Protein AF-A0A563E0I4-F1 (afdb_monomer_lite)

Secondary structure (DSSP, 8-state):
------------------------------------------TT------GGG-EEEEEPTT--SSTTS---EEEEETTT--EEEESSHHHHHHHHHHHHHHHHTT-----------

pLDDT: mean 70.94, std 19.81, range [41.22, 97.5]

Organism: NCBI:txid1660198

Foldseek 3Di:
DDDDDDDDDDDDDDDDDDDDDDDDDDDDDDPDDPPPPVPPPPPPPPPDDPLLLDKDWDADPQADPDPVTFPWTKMARRVPRDIDTDRHPVVVVVVSVVSVVVVVVPPDPDDPDDDDD

Sequence (117 aa):
MTLTCTDLAATEGPNPKNFRRTSDGIGSSIDGVMNQSSRPIDPEQSVSLPVNRSFVLQFRAGSGVDPGGSCSGRVEHVVSGEATRFEDRAALCEFIARILRTRTSGSSPAENEEEAR

Radius of gyration: 31.33 Å; chains: 1; bounding box: 33×77×94 Å

Structure (mmCIF, N/CA/C/O backbone):
data_AF-A0A563E0I4-F1
#
_entry.id   AF-A0A563E0I4-F1
#
loop_
_atom_site.group_PDB
_atom_site.id
_atom_site.type_symbol
_atom_site.label_atom_id
_atom_site.label_alt_id
_atom_site.label_comp_id
_atom_site.label_asym_id
_atom_site.label_entity_id
_atom_site.label_seq_id
_atom_site.pdbx_PDB_ins_code
_atom_site.Cartn_x
_atom_site.Cartn_y
_atom_site.Cartn_z
_atom_site.occupancy
_atom_site.B_iso_or_equiv
_atom_site.auth_seq_id
_atom_site.auth_comp_id
_atom_site.auth_asym_id
_atom_site.auth_atom_id
_atom_site.pdbx_PDB_model_num
ATOM 1 N N . MET A 1 1 ? -14.048 -19.707 -43.058 1.00 46.44 1 MET A N 1
ATOM 2 C CA . MET A 1 1 ? -13.655 -20.858 -43.904 1.00 46.44 1 MET A CA 1
ATOM 3 C C . MET A 1 1 ? -12.146 -20.738 -44.079 1.00 46.44 1 MET A C 1
ATOM 5 O O . MET A 1 1 ? -11.740 -19.680 -44.521 1.00 46.44 1 MET A O 1
ATOM 9 N N . THR A 1 2 ? -11.254 -21.619 -43.633 1.00 44.19 2 THR A N 1
ATOM 10 C CA . THR A 1 2 ? -11.287 -23.065 -43.344 1.00 44.19 2 THR A CA 1
ATOM 11 C C . THR A 1 2 ? -10.229 -23.398 -42.278 1.00 44.19 2 THR A C 1
ATOM 13 O O . THR A 1 2 ? -9.123 -22.869 -42.335 1.00 44.19 2 THR A O 1
ATOM 16 N N . LEU A 1 3 ? -10.563 -24.279 -41.331 1.00 43.59 3 LEU A N 1
ATOM 17 C CA . LEU A 1 3 ? -9.617 -24.933 -40.418 1.00 43.59 3 LEU A CA 1
ATOM 18 C C . LEU A 1 3 ? -9.075 -26.185 -41.119 1.00 43.59 3 LEU A C 1
ATOM 20 O O . LEU A 1 3 ? -9.874 -26.971 -41.626 1.00 43.59 3 LEU A O 1
ATOM 24 N N . THR A 1 4 ? -7.759 -26.395 -41.138 1.00 51.78 4 THR A N 1
ATOM 25 C CA . THR A 1 4 ? -7.174 -27.675 -41.565 1.00 51.78 4 THR A CA 1
ATOM 26 C C . THR A 1 4 ? -6.650 -28.423 -40.353 1.00 51.78 4 THR A C 1
ATOM 28 O O . THR A 1 4 ? -5.737 -27.977 -39.661 1.00 51.78 4 THR A O 1
ATOM 31 N N . CYS A 1 5 ? -7.304 -29.550 -40.106 1.00 41.66 5 CYS A N 1
ATOM 32 C CA . CYS A 1 5 ? -6.989 -30.561 -39.118 1.00 41.66 5 CYS A CA 1
ATOM 33 C C . CYS A 1 5 ? -5.907 -31.491 -39.684 1.00 41.66 5 CYS A C 1
ATOM 35 O O . CYS A 1 5 ? -6.011 -31.902 -40.840 1.00 41.66 5 CYS A O 1
ATOM 37 N N . THR A 1 6 ? -4.921 -31.864 -38.870 1.00 50.62 6 THR A N 1
ATOM 38 C CA . THR A 1 6 ? -4.143 -33.087 -39.104 1.00 50.62 6 THR A CA 1
ATOM 39 C C . THR A 1 6 ? -4.000 -33.825 -37.787 1.00 50.62 6 THR A C 1
ATOM 41 O O . THR A 1 6 ? -3.246 -33.429 -36.901 1.00 50.62 6 THR A O 1
ATOM 44 N N . ASP A 1 7 ? -4.819 -34.864 -37.698 1.00 41.25 7 ASP A N 1
ATOM 45 C CA . ASP A 1 7 ? -4.751 -36.002 -36.796 1.00 41.25 7 ASP A CA 1
ATOM 46 C C . ASP A 1 7 ? -3.541 -36.877 -37.167 1.00 41.25 7 ASP A C 1
ATOM 48 O O . ASP A 1 7 ? -3.281 -37.087 -38.355 1.00 41.25 7 ASP A O 1
ATOM 52 N N . LE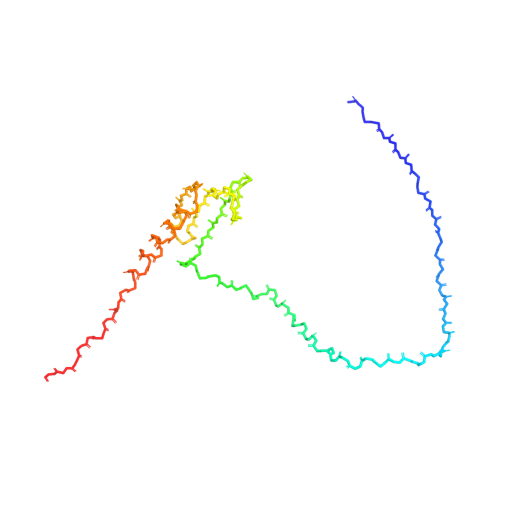U A 1 8 ? -2.805 -37.387 -36.174 1.00 44.03 8 LEU A N 1
ATOM 53 C CA . LEU A 1 8 ? -1.937 -38.544 -36.385 1.00 44.03 8 LEU A CA 1
ATOM 54 C C . LEU A 1 8 ? -1.864 -39.420 -35.125 1.00 44.03 8 LEU A C 1
ATOM 56 O O . LEU A 1 8 ? -1.035 -39.223 -34.242 1.00 44.03 8 LEU A O 1
ATOM 60 N N . ALA A 1 9 ? -2.767 -40.399 -35.123 1.00 43.47 9 ALA A N 1
ATOM 61 C CA . ALA A 1 9 ? -2.560 -41.804 -34.777 1.00 43.47 9 ALA A CA 1
ATOM 62 C C . ALA A 1 9 ? -2.037 -42.174 -33.374 1.00 43.47 9 ALA A C 1
ATOM 64 O O . ALA A 1 9 ? -0.856 -42.086 -33.042 1.00 43.47 9 ALA A O 1
ATOM 65 N N . ALA A 1 10 ? -2.963 -42.767 -32.620 1.00 46.84 10 ALA A N 1
ATOM 66 C CA . ALA A 1 10 ? -2.730 -43.657 -31.496 1.00 46.84 10 ALA A CA 1
ATOM 67 C C . ALA A 1 10 ? -1.963 -44.931 -31.902 1.00 46.84 10 ALA A C 1
ATOM 69 O O . ALA A 1 10 ? -2.241 -45.537 -32.937 1.00 46.84 10 ALA A O 1
ATOM 70 N N . THR A 1 11 ? -1.085 -45.400 -31.015 1.00 53.34 11 THR A N 1
ATOM 71 C CA . THR A 1 11 ? -0.606 -46.788 -30.998 1.00 53.34 11 THR A CA 1
ATOM 72 C C . THR A 1 11 ? -0.785 -47.363 -29.604 1.00 53.34 11 THR A C 1
ATOM 74 O O . THR A 1 11 ? -0.205 -46.880 -28.632 1.00 53.34 11 THR A O 1
ATOM 77 N N . GLU A 1 12 ? -1.623 -48.390 -29.537 1.00 45.03 12 GLU A N 1
ATOM 78 C CA . GLU A 1 12 ? -1.891 -49.201 -28.361 1.00 45.03 12 GLU A CA 1
ATOM 79 C C . GLU A 1 12 ? -0.769 -50.209 -28.071 1.00 45.03 12 GLU A C 1
ATOM 81 O O . GLU A 1 12 ? -0.154 -50.759 -28.985 1.00 45.03 12 GLU A O 1
ATOM 86 N N . GLY A 1 13 ? -0.612 -50.537 -26.784 1.00 41.75 13 GLY A N 1
ATOM 87 C CA . GLY A 1 13 ? -0.149 -51.846 -26.310 1.00 41.75 13 GLY A CA 1
ATOM 88 C C . GLY A 1 13 ? 1.007 -51.808 -25.294 1.00 41.75 13 GLY A C 1
ATOM 89 O O . GLY A 1 13 ? 1.792 -50.865 -25.301 1.00 41.75 13 GLY A O 1
ATOM 90 N N . PRO A 1 14 ? 1.208 -52.855 -24.466 1.00 46.50 14 PRO A N 1
ATOM 91 C CA . PRO A 1 14 ? 0.262 -53.829 -23.926 1.00 46.50 14 PRO A CA 1
ATOM 92 C C . PRO A 1 14 ? 0.200 -53.797 -22.381 1.00 46.50 14 PRO A C 1
ATOM 94 O O . PRO A 1 14 ? 1.140 -53.427 -21.682 1.00 46.50 14 PRO A O 1
ATOM 97 N N . ASN A 1 15 ? -0.930 -54.258 -21.850 1.00 52.12 15 ASN A N 1
ATOM 98 C CA . ASN A 1 15 ? -1.181 -54.510 -20.433 1.00 52.12 15 ASN A CA 1
ATOM 99 C C . ASN A 1 15 ? -0.788 -55.953 -20.065 1.00 52.12 15 ASN A C 1
ATOM 101 O O . ASN A 1 15 ? -1.385 -56.880 -20.615 1.00 52.12 15 ASN A O 1
ATOM 105 N N . PRO A 1 16 ? 0.121 -56.169 -19.101 1.00 47.41 16 PRO A N 1
ATOM 106 C CA . PRO A 1 16 ? 0.197 -57.434 -18.382 1.00 47.41 16 PRO A CA 1
ATOM 107 C C . PRO A 1 16 ? -0.233 -57.270 -16.916 1.00 47.41 16 PRO A C 1
ATOM 109 O O . PRO A 1 16 ? 0.530 -56.852 -16.044 1.00 47.41 16 PRO A O 1
ATOM 112 N N . LYS A 1 17 ? -1.470 -57.688 -16.629 1.00 54.41 17 LYS A N 1
ATOM 113 C CA . LYS A 1 17 ? -1.892 -58.076 -15.279 1.00 54.41 17 LYS A CA 1
ATOM 114 C C . LYS A 1 17 ? -1.202 -59.392 -14.901 1.00 54.41 17 LYS A C 1
ATOM 116 O O . LYS A 1 17 ? -1.241 -60.345 -15.671 1.00 54.41 17 LYS A O 1
ATOM 121 N N . ASN A 1 18 ? -0.735 -59.454 -13.654 1.00 45.09 18 ASN A N 1
ATOM 122 C CA . ASN A 1 18 ? -0.388 -60.648 -12.869 1.00 45.09 18 ASN A CA 1
ATOM 123 C C . ASN A 1 18 ? 1.015 -61.249 -13.060 1.00 45.09 18 ASN A C 1
ATOM 125 O O . ASN A 1 18 ? 1.206 -62.195 -13.816 1.00 45.09 18 ASN A O 1
ATOM 129 N N . PHE A 1 19 ? 1.937 -60.850 -12.181 1.00 41.44 19 PHE A N 1
ATOM 130 C CA . PHE A 1 19 ? 2.921 -61.783 -11.631 1.00 41.44 19 PHE A CA 1
ATOM 131 C C . PHE A 1 19 ? 2.859 -61.713 -10.097 1.00 41.44 19 PHE A C 1
ATOM 133 O O . PHE A 1 19 ? 3.207 -60.706 -9.484 1.00 41.44 19 PHE A O 1
ATOM 140 N N . ARG A 1 20 ? 2.302 -62.757 -9.471 1.00 47.09 20 ARG A N 1
ATOM 141 C CA . ARG A 1 20 ? 2.274 -62.944 -8.010 1.00 47.09 20 ARG A CA 1
ATOM 142 C C . ARG A 1 20 ? 3.531 -63.702 -7.571 1.00 47.09 20 ARG A C 1
ATOM 144 O O . ARG A 1 20 ? 3.810 -64.712 -8.195 1.00 47.09 20 ARG A O 1
ATOM 151 N N . ARG A 1 21 ? 4.121 -63.247 -6.446 1.00 46.38 21 ARG A N 1
ATOM 152 C CA . ARG A 1 21 ? 4.932 -63.933 -5.393 1.00 46.38 21 ARG A CA 1
ATOM 153 C C . ARG A 1 21 ? 6.029 -64.911 -5.867 1.00 46.38 21 ARG A C 1
ATOM 155 O O . ARG A 1 21 ? 5.759 -65.799 -6.649 1.00 46.38 21 ARG A O 1
ATOM 162 N N . THR A 1 22 ? 7.253 -64.857 -5.344 1.00 43.41 22 THR A N 1
ATOM 163 C CA . THR A 1 22 ? 7.587 -65.200 -3.946 1.00 43.41 22 THR A CA 1
ATOM 164 C C . THR A 1 22 ? 8.904 -64.579 -3.455 1.00 43.41 22 THR A C 1
ATOM 166 O O . THR A 1 22 ? 9.806 -64.316 -4.238 1.00 43.41 22 THR A O 1
ATOM 169 N N . SER A 1 23 ? 8.915 -64.359 -2.136 1.00 54.12 23 SER A N 1
ATOM 170 C CA . SER A 1 23 ? 10.007 -64.324 -1.147 1.00 54.12 23 SER A CA 1
ATOM 171 C C . SER A 1 23 ? 11.478 -64.369 -1.592 1.00 54.12 23 SER A C 1
ATOM 173 O O . SER A 1 23 ? 11.895 -65.262 -2.316 1.00 54.12 23 SER A O 1
ATOM 175 N N . ASP A 1 24 ? 12.258 -63.440 -1.026 1.00 44.88 24 ASP A N 1
ATOM 176 C CA . ASP A 1 24 ? 13.425 -63.674 -0.148 1.00 44.88 24 ASP A CA 1
ATOM 177 C C . ASP A 1 24 ? 14.502 -62.607 -0.382 1.00 44.88 24 ASP A C 1
ATOM 179 O O . ASP A 1 24 ? 15.073 -62.496 -1.462 1.00 44.88 24 ASP A O 1
ATOM 183 N N . GLY A 1 25 ? 14.773 -61.791 0.640 1.00 41.22 25 GLY A N 1
ATOM 184 C CA . GLY A 1 25 ? 15.811 -60.762 0.554 1.00 41.22 25 GLY A CA 1
ATOM 185 C C . GLY A 1 25 ? 15.743 -59.717 1.658 1.00 41.22 25 GLY A C 1
ATOM 186 O O . GLY A 1 25 ? 15.448 -58.555 1.408 1.00 41.22 25 GLY A O 1
ATOM 187 N N . ILE A 1 26 ? 15.992 -60.156 2.887 1.00 51.44 26 ILE A N 1
ATOM 188 C CA . ILE A 1 26 ? 16.221 -59.326 4.074 1.00 51.44 26 ILE A CA 1
ATOM 189 C C . ILE A 1 26 ? 17.491 -58.487 3.856 1.00 51.44 26 ILE A C 1
ATOM 191 O O . ILE A 1 26 ? 18.530 -59.047 3.511 1.00 51.44 26 ILE A O 1
ATOM 195 N N . GLY A 1 27 ? 17.446 -57.172 4.104 1.00 41.47 27 GLY A N 1
ATOM 196 C CA . GLY A 1 27 ? 18.660 -56.352 4.109 1.00 41.47 27 GLY A CA 1
ATOM 197 C C . GLY A 1 27 ? 18.460 -54.861 4.387 1.00 41.47 27 GLY A C 1
ATOM 198 O O . GLY A 1 27 ? 18.237 -54.093 3.462 1.00 41.47 27 GLY A O 1
ATOM 199 N N . SER A 1 28 ? 18.687 -54.476 5.649 1.00 47.94 28 SER A N 1
ATOM 200 C CA . SER A 1 28 ? 19.036 -53.128 6.141 1.00 47.94 28 SER A CA 1
ATOM 201 C C . SER A 1 28 ? 17.900 -52.088 6.198 1.00 47.94 28 SER A C 1
ATOM 203 O O . SER A 1 28 ? 17.570 -51.439 5.216 1.00 47.94 28 SER A O 1
ATOM 205 N N . SER A 1 29 ? 17.179 -51.948 7.315 1.00 51.31 29 SER A N 1
ATOM 206 C CA . SER A 1 29 ? 17.622 -51.308 8.571 1.00 51.31 29 SER A CA 1
ATOM 207 C C . SER A 1 29 ? 18.069 -49.852 8.388 1.00 51.31 29 SER A C 1
ATOM 209 O O . SER A 1 29 ? 19.247 -49.528 8.516 1.00 51.31 29 SER A O 1
ATOM 211 N N . ILE A 1 30 ? 17.102 -48.964 8.146 1.00 59.59 30 ILE A N 1
ATOM 212 C CA . ILE A 1 30 ? 17.184 -47.577 8.613 1.00 59.59 30 ILE A CA 1
ATOM 213 C C . ILE A 1 30 ? 16.011 -47.309 9.560 1.00 59.59 30 ILE A C 1
ATOM 215 O O . ILE A 1 30 ? 14.921 -46.913 9.153 1.00 59.59 30 ILE A O 1
ATOM 219 N N . ASP A 1 31 ? 16.242 -47.548 10.848 1.00 49.94 31 ASP A N 1
ATOM 220 C CA . ASP A 1 31 ? 15.440 -46.972 11.923 1.00 49.94 31 ASP A CA 1
ATOM 221 C C . ASP A 1 31 ? 15.653 -45.453 11.920 1.00 49.94 31 ASP A C 1
ATOM 223 O O . ASP A 1 31 ? 16.605 -44.923 12.491 1.00 49.94 31 ASP A O 1
ATOM 227 N N . GLY A 1 32 ? 14.774 -44.748 11.213 1.00 47.03 32 GLY A N 1
ATOM 228 C CA . GLY A 1 32 ? 14.713 -43.294 11.165 1.00 47.03 32 GLY A CA 1
ATOM 229 C C . GLY A 1 32 ? 13.271 -42.845 11.332 1.00 47.03 32 GLY A C 1
ATOM 230 O O . GLY A 1 32 ? 12.555 -42.702 10.349 1.00 47.03 32 GLY A O 1
ATOM 231 N N . VAL A 1 33 ? 12.855 -42.686 12.592 1.00 53.44 33 VAL A N 1
ATOM 232 C CA . VAL A 1 33 ? 11.631 -42.038 13.104 1.00 53.44 33 VAL A CA 1
ATOM 233 C C . VAL A 1 33 ? 10.799 -41.320 12.024 1.00 53.44 33 VAL A C 1
ATOM 235 O O . VAL A 1 33 ? 10.954 -40.126 11.771 1.00 53.44 33 VAL A O 1
ATOM 238 N N . MET A 1 34 ? 9.847 -42.036 11.420 1.00 58.84 34 MET A N 1
ATOM 239 C CA . MET A 1 34 ? 8.727 -41.425 10.705 1.00 58.84 34 MET A CA 1
ATOM 240 C C . MET A 1 34 ? 7.688 -40.980 11.737 1.00 58.84 34 MET A C 1
ATOM 242 O O . MET A 1 34 ? 6.692 -41.656 11.966 1.00 58.84 34 MET A O 1
ATOM 246 N N . ASN A 1 35 ? 7.919 -39.834 12.377 1.00 58.69 35 ASN A N 1
ATOM 247 C CA . ASN A 1 35 ? 6.843 -39.091 13.030 1.00 58.69 35 ASN A CA 1
ATOM 248 C C . ASN A 1 35 ? 6.649 -37.743 12.334 1.00 58.69 35 ASN A C 1
ATOM 250 O O . ASN A 1 35 ? 6.801 -36.679 12.929 1.00 58.69 35 ASN A O 1
ATOM 254 N N . GLN A 1 36 ? 6.312 -37.794 11.047 1.00 57.41 36 GLN A N 1
ATOM 255 C CA . GLN A 1 36 ? 5.617 -36.684 10.410 1.00 57.41 36 GLN A CA 1
ATOM 256 C C . GLN A 1 36 ? 4.125 -36.932 10.596 1.00 57.41 36 GLN A C 1
ATOM 258 O O . GLN A 1 36 ? 3.430 -37.413 9.707 1.00 57.41 36 GLN A O 1
ATOM 263 N N . SER A 1 37 ? 3.650 -36.629 11.803 1.00 54.72 37 SER A N 1
ATOM 264 C CA . SER A 1 37 ? 2.237 -36.368 12.045 1.00 54.72 37 SER A CA 1
ATOM 265 C C . SER A 1 37 ? 1.847 -35.140 11.219 1.00 54.72 37 SER A C 1
ATOM 267 O O . SER A 1 37 ? 1.848 -34.015 11.722 1.00 54.72 37 SER A O 1
ATOM 269 N N . SER A 1 38 ? 1.571 -35.336 9.929 1.00 64.12 38 SER A N 1
ATOM 270 C CA . SER A 1 38 ? 0.907 -34.351 9.086 1.00 64.12 38 SER A CA 1
ATOM 271 C C . SER A 1 38 ? -0.473 -34.136 9.690 1.00 64.12 38 SER A C 1
ATOM 273 O O . SER A 1 38 ? -1.402 -34.902 9.441 1.00 64.12 38 SER A O 1
ATOM 275 N N . ARG A 1 39 ? -0.587 -33.139 10.573 1.00 66.44 39 ARG A N 1
ATOM 276 C CA . ARG A 1 39 ? -1.887 -32.712 11.080 1.00 66.44 39 ARG A CA 1
ATOM 277 C C . ARG A 1 39 ? -2.744 -32.380 9.856 1.00 66.44 39 ARG A C 1
ATOM 279 O O . ARG A 1 39 ? -2.252 -31.647 8.993 1.00 66.44 39 ARG A O 1
ATOM 286 N N . PRO A 1 40 ? -3.972 -32.912 9.745 1.00 62.34 40 PRO A N 1
ATOM 287 C CA . PRO A 1 40 ? -4.890 -32.447 8.721 1.00 62.34 40 PRO A CA 1
ATOM 288 C C . PRO A 1 40 ? -5.022 -30.932 8.898 1.00 62.34 40 PRO A C 1
ATOM 290 O O . PRO A 1 40 ? -5.358 -30.460 9.984 1.00 62.34 40 PRO A O 1
ATOM 293 N N . ILE A 1 41 ? -4.648 -30.176 7.863 1.00 63.53 41 ILE A N 1
ATOM 294 C CA . ILE A 1 41 ? -4.927 -28.744 7.796 1.00 63.53 41 ILE A CA 1
ATOM 295 C C . ILE A 1 41 ? -6.446 -28.667 7.767 1.00 63.53 41 ILE A C 1
ATOM 297 O O . ILE A 1 41 ? -7.052 -29.057 6.772 1.00 63.53 41 ILE A O 1
ATOM 301 N N . ASP A 1 42 ? -7.047 -28.272 8.884 1.00 65.19 42 ASP A N 1
ATOM 302 C CA . ASP A 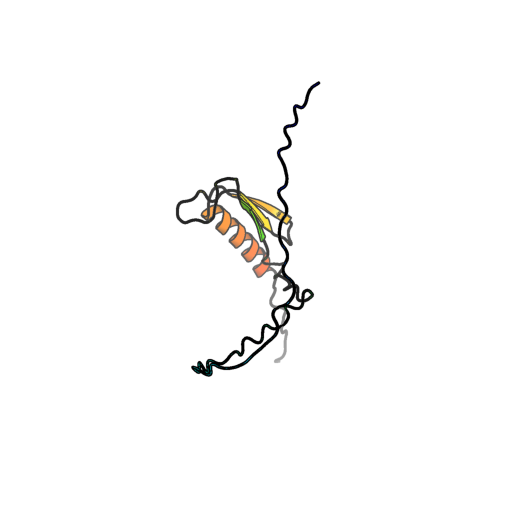1 42 ? -8.476 -28.017 8.948 1.00 65.19 42 ASP A CA 1
ATOM 303 C C . ASP A 1 42 ? -8.771 -26.855 7.984 1.00 65.19 42 ASP A C 1
ATOM 305 O O . ASP A 1 42 ? -8.283 -25.743 8.222 1.00 65.19 42 ASP A O 1
ATOM 309 N N . PRO A 1 43 ? -9.486 -27.087 6.866 1.00 61.94 43 PRO A N 1
ATOM 310 C CA . PRO A 1 43 ? -9.764 -26.041 5.887 1.00 61.94 43 PRO A CA 1
ATOM 311 C C . PRO A 1 43 ? -10.616 -24.898 6.467 1.00 61.94 43 PRO A C 1
ATOM 313 O O . PRO A 1 43 ? -10.722 -23.854 5.828 1.00 61.94 43 PRO A O 1
ATOM 316 N N . GLU A 1 44 ? -11.182 -25.066 7.668 1.00 61.00 44 GLU A N 1
ATOM 317 C CA . GLU A 1 44 ? -11.996 -24.067 8.370 1.00 61.00 44 GLU A CA 1
ATOM 318 C C . GLU A 1 44 ? -11.197 -23.165 9.330 1.00 61.00 44 GLU A C 1
ATOM 320 O O . GLU A 1 44 ? -11.743 -22.192 9.851 1.00 61.00 44 GLU A O 1
ATOM 325 N N . GLN A 1 45 ? -9.896 -23.397 9.558 1.00 61.12 45 GLN A N 1
ATOM 326 C CA . GLN A 1 45 ? -9.065 -22.430 10.291 1.00 61.12 45 GLN A CA 1
ATOM 327 C C . GLN A 1 45 ? -8.557 -21.326 9.360 1.00 61.12 45 GLN A C 1
ATOM 329 O O . GLN A 1 45 ? -7.362 -21.173 9.100 1.00 61.12 45 GLN A O 1
ATOM 334 N N . SER A 1 46 ? -9.481 -20.497 8.877 1.00 68.69 46 SER A N 1
ATOM 335 C CA . SER A 1 46 ? -9.129 -19.209 8.291 1.00 68.69 46 SER A CA 1
ATOM 336 C C . SER A 1 46 ? -8.530 -18.322 9.383 1.00 68.69 46 SER A C 1
ATOM 338 O O . SER A 1 46 ? -9.245 -17.766 10.219 1.00 68.69 46 SER A O 1
ATOM 340 N N . VAL A 1 47 ? -7.200 -18.209 9.401 1.00 70.75 47 VAL A N 1
ATOM 341 C CA . VAL A 1 47 ? -6.489 -17.257 10.259 1.00 70.75 47 VAL A CA 1
ATOM 342 C C . VAL A 1 47 ? -6.990 -15.858 9.909 1.00 70.75 47 VAL A C 1
ATOM 344 O O . VAL A 1 47 ? -6.688 -15.328 8.840 1.00 70.75 47 VAL A O 1
ATOM 347 N N . SER A 1 48 ? -7.787 -15.263 10.797 1.00 74.38 48 SER A N 1
ATOM 348 C CA . SER A 1 48 ? -8.274 -13.901 10.601 1.00 74.38 48 SER A CA 1
ATOM 349 C C . SER A 1 48 ? -7.095 -12.942 10.679 1.00 74.38 48 SER A C 1
ATOM 351 O O . SER A 1 48 ? -6.421 -12.843 11.707 1.00 74.38 48 SER A O 1
ATOM 353 N N . LEU A 1 49 ? -6.857 -12.201 9.600 1.00 75.06 49 LEU A N 1
ATOM 354 C CA . LEU A 1 49 ? -5.876 -11.127 9.618 1.00 75.06 49 LEU A CA 1
ATOM 355 C C . LEU A 1 49 ? -6.346 -10.017 10.572 1.00 75.06 49 LEU A C 1
ATOM 357 O O . LEU A 1 49 ? -7.549 -9.756 10.683 1.00 75.06 49 LEU A O 1
ATOM 361 N N . PRO A 1 50 ? -5.422 -9.332 11.265 1.00 82.69 50 PRO A N 1
ATOM 362 C CA . PRO A 1 50 ? -5.762 -8.166 12.064 1.00 82.69 50 PRO A CA 1
ATOM 363 C C . PRO A 1 50 ? -6.226 -7.043 11.130 1.00 82.69 50 PRO A C 1
ATOM 365 O O . PRO A 1 50 ? -5.417 -6.316 10.548 1.00 82.69 50 PRO A O 1
ATOM 368 N N . VAL A 1 51 ? -7.543 -6.904 10.979 1.00 79.00 51 VAL A N 1
ATOM 369 C CA . VAL A 1 51 ? -8.182 -6.037 9.974 1.00 79.00 51 VAL A CA 1
ATOM 370 C C . VAL A 1 51 ? -7.680 -4.589 10.022 1.00 79.00 51 VAL A C 1
ATOM 372 O O . VAL A 1 51 ? -7.382 -4.007 8.986 1.00 79.00 51 VAL A O 1
ATOM 375 N N . ASN A 1 52 ? -7.442 -4.046 11.221 1.00 86.81 52 ASN A N 1
ATOM 376 C CA . ASN A 1 52 ? -6.955 -2.673 11.437 1.00 86.81 52 ASN A CA 1
ATOM 377 C C . ASN A 1 52 ? -5.502 -2.422 10.992 1.00 86.81 52 ASN A C 1
ATOM 379 O O . ASN A 1 52 ? -5.017 -1.295 11.072 1.00 86.81 52 ASN A O 1
ATOM 383 N N . ARG A 1 53 ? -4.777 -3.476 10.613 1.00 89.25 53 ARG A N 1
ATOM 384 C CA . ARG A 1 53 ? -3.384 -3.428 10.143 1.00 89.25 53 ARG A CA 1
ATOM 385 C C . ARG A 1 53 ? -3.213 -4.172 8.819 1.00 89.25 53 ARG A C 1
ATOM 387 O O . ARG A 1 53 ? -2.097 -4.527 8.454 1.00 89.25 53 ARG A O 1
ATOM 394 N N . SER A 1 54 ? -4.321 -4.437 8.131 1.00 93.38 54 SER A N 1
ATOM 395 C CA . SER A 1 54 ? -4.342 -5.189 6.882 1.00 93.38 54 SER A CA 1
ATOM 396 C C . SER A 1 54 ? -4.394 -4.239 5.691 1.00 93.38 54 SER A C 1
ATOM 398 O O . SER A 1 54 ? -5.189 -3.297 5.660 1.00 93.38 54 SER A O 1
ATOM 400 N N . PHE A 1 55 ? -3.550 -4.506 4.698 1.00 95.31 55 PHE A N 1
ATOM 401 C CA . PHE A 1 55 ? -3.432 -3.709 3.482 1.00 95.31 55 PHE A CA 1
ATOM 402 C C . PHE A 1 55 ? -3.433 -4.623 2.261 1.00 95.31 55 PHE A C 1
ATOM 404 O O . PHE A 1 55 ? -2.860 -5.711 2.297 1.00 95.31 55 PHE A O 1
ATOM 411 N N . VAL A 1 56 ? -4.035 -4.155 1.174 1.00 95.06 56 VAL A N 1
ATOM 412 C CA . VAL A 1 56 ? -3.955 -4.788 -0.142 1.00 95.06 56 VAL A CA 1
ATOM 413 C C . VAL A 1 56 ? -2.950 -4.014 -0.978 1.00 95.06 56 VAL A C 1
ATOM 415 O O . VAL A 1 56 ? -3.030 -2.789 -1.073 1.00 95.06 56 VAL A O 1
ATOM 418 N N . LEU A 1 57 ? -1.998 -4.726 -1.577 1.00 95.38 57 LEU A N 1
ATOM 419 C CA . LEU A 1 57 ? -1.005 -4.154 -2.478 1.00 95.38 57 LEU A CA 1
ATOM 420 C C . LEU A 1 57 ? -1.197 -4.743 -3.871 1.00 95.38 57 LEU A C 1
ATOM 422 O O . LEU A 1 57 ? -1.240 -5.958 -4.047 1.00 95.38 57 LEU A O 1
ATOM 426 N N . GLN A 1 58 ? -1.266 -3.866 -4.863 1.00 95.38 58 GLN A N 1
ATOM 427 C CA . GLN A 1 58 ? -1.258 -4.222 -6.271 1.00 95.38 58 GLN A CA 1
ATOM 428 C C . GLN A 1 58 ? -0.005 -3.635 -6.909 1.00 95.38 58 GLN A C 1
ATOM 430 O O . GLN A 1 58 ? 0.093 -2.421 -7.080 1.00 95.38 58 GLN A O 1
ATOM 435 N N . PHE A 1 59 ? 0.937 -4.494 -7.276 1.00 93.81 59 PHE A N 1
ATOM 436 C CA . PHE A 1 59 ? 2.133 -4.102 -8.014 1.00 93.81 59 PHE A CA 1
ATOM 437 C C . PHE A 1 59 ? 1.821 -3.933 -9.505 1.00 93.81 59 PHE A C 1
ATOM 439 O O . PHE A 1 59 ? 0.976 -4.640 -10.061 1.00 93.81 59 PHE A O 1
ATOM 446 N N . ARG A 1 60 ? 2.498 -2.990 -10.167 1.00 91.62 60 ARG A N 1
ATOM 447 C CA . ARG A 1 60 ? 2.477 -2.888 -11.633 1.00 91.62 60 ARG A CA 1
ATOM 448 C C . ARG A 1 60 ? 3.260 -4.045 -12.262 1.00 91.62 60 ARG A C 1
ATOM 450 O O . ARG A 1 60 ? 4.145 -4.632 -11.640 1.00 91.62 60 ARG A O 1
ATOM 457 N N . ALA A 1 61 ? 2.971 -4.351 -13.523 1.00 86.19 61 ALA A N 1
ATOM 458 C CA . ALA A 1 61 ? 3.737 -5.345 -14.271 1.00 86.19 61 ALA A CA 1
ATOM 459 C C . ALA A 1 61 ? 5.227 -4.956 -14.332 1.00 86.19 61 ALA A C 1
ATOM 461 O O . ALA A 1 61 ? 5.553 -3.803 -14.604 1.00 86.19 61 ALA A O 1
ATOM 462 N N . GLY A 1 62 ? 6.121 -5.911 -14.058 1.00 82.94 62 GLY A N 1
ATOM 463 C CA . GLY A 1 62 ? 7.572 -5.671 -14.019 1.00 82.94 62 GLY A CA 1
ATOM 464 C C . GLY A 1 62 ? 8.065 -4.895 -12.790 1.00 82.94 62 GLY A C 1
ATOM 465 O O . GLY A 1 62 ? 9.251 -4.584 -12.704 1.00 82.94 62 GLY A O 1
ATOM 466 N N . SER A 1 63 ? 7.172 -4.596 -11.844 1.00 82.75 63 SER A N 1
ATOM 467 C CA . SER A 1 63 ? 7.525 -4.073 -10.527 1.00 82.75 63 SER A CA 1
ATOM 468 C C . SER A 1 63 ? 7.442 -5.186 -9.482 1.00 82.75 63 SER A C 1
ATOM 470 O O . SER A 1 63 ? 6.620 -6.099 -9.594 1.00 82.75 63 SER A O 1
ATOM 472 N N . GLY A 1 64 ? 8.308 -5.123 -8.481 1.00 74.38 64 GLY A N 1
ATOM 473 C CA . GLY A 1 64 ? 8.438 -6.141 -7.451 1.00 74.38 64 GLY A CA 1
ATOM 474 C C . GLY A 1 64 ? 9.075 -5.577 -6.191 1.00 74.38 64 GLY A C 1
ATOM 475 O O . GLY A 1 64 ? 9.440 -4.404 -6.117 1.00 74.38 64 GLY A O 1
ATOM 476 N N . VAL A 1 65 ? 9.198 -6.429 -5.179 1.00 71.19 65 VAL A N 1
ATOM 477 C CA . VAL A 1 65 ? 9.845 -6.085 -3.901 1.00 71.19 65 VAL A CA 1
ATOM 478 C C . VAL A 1 65 ? 11.336 -6.431 -3.897 1.00 71.19 65 VAL A C 1
ATOM 480 O O . VAL A 1 65 ? 12.000 -6.297 -2.868 1.00 71.19 65 VAL A O 1
ATOM 483 N N . ASP A 1 66 ? 11.858 -6.873 -5.043 1.00 80.06 66 ASP A N 1
ATOM 484 C CA . ASP A 1 66 ? 13.237 -7.308 -5.196 1.00 80.06 66 ASP A CA 1
ATOM 485 C C . ASP A 1 66 ? 14.222 -6.155 -4.954 1.00 80.06 66 ASP A C 1
ATOM 487 O O . ASP A 1 66 ? 13.986 -5.022 -5.394 1.00 80.06 66 ASP A O 1
ATOM 491 N N . PRO A 1 67 ? 15.352 -6.420 -4.278 1.00 67.56 67 PRO A N 1
ATOM 492 C CA . PRO A 1 67 ? 16.402 -5.433 -4.070 1.00 67.56 67 PRO A CA 1
ATOM 493 C C . PRO A 1 67 ? 17.046 -5.066 -5.417 1.00 67.56 67 PRO A C 1
ATOM 495 O O . PRO A 1 67 ? 17.944 -5.746 -5.899 1.00 67.56 67 PRO A O 1
ATOM 498 N N . GLY A 1 68 ? 16.548 -3.993 -6.036 1.00 68.44 68 GLY A N 1
ATOM 499 C CA . GLY A 1 68 ? 16.975 -3.493 -7.350 1.00 68.44 68 GLY A CA 1
ATOM 500 C C . GLY A 1 68 ? 15.839 -3.341 -8.369 1.00 68.44 68 GLY A C 1
ATOM 501 O O . GLY A 1 68 ? 16.044 -2.721 -9.409 1.00 68.44 68 GLY A O 1
ATOM 502 N N . GLY A 1 69 ? 14.646 -3.868 -8.074 1.00 73.38 69 GLY A N 1
ATOM 503 C CA . GLY A 1 69 ? 13.455 -3.709 -8.908 1.00 73.38 69 GLY A CA 1
ATOM 504 C C . GLY A 1 69 ? 12.727 -2.385 -8.666 1.00 73.38 69 GLY A C 1
ATOM 505 O O . GLY A 1 69 ? 12.861 -1.758 -7.612 1.00 73.38 69 GLY A O 1
ATOM 506 N N . SER A 1 70 ? 11.915 -1.962 -9.640 1.00 82.12 70 SER A N 1
ATOM 507 C CA . SER A 1 70 ? 10.962 -0.872 -9.408 1.00 82.12 70 SER A CA 1
ATOM 508 C C . SER A 1 70 ? 9.879 -1.356 -8.440 1.00 82.12 70 SER A C 1
ATOM 510 O O . SER A 1 70 ? 9.352 -2.452 -8.604 1.00 82.12 70 SER A O 1
ATOM 512 N N . CYS A 1 71 ? 9.549 -0.561 -7.424 1.00 89.12 71 CYS A N 1
ATOM 513 C CA . CYS A 1 71 ? 8.508 -0.880 -6.446 1.00 89.12 71 CYS A CA 1
ATOM 514 C C . CYS A 1 71 ? 7.376 0.128 -6.633 1.00 89.12 71 CYS A C 1
ATOM 516 O O . CYS A 1 71 ? 7.316 1.124 -5.923 1.00 89.12 71 CYS A O 1
ATOM 518 N N . SER A 1 72 ? 6.519 -0.103 -7.630 1.00 94.00 72 SER A N 1
ATOM 519 C CA . SER A 1 72 ? 5.414 0.798 -7.967 1.00 94.00 72 SER A CA 1
ATOM 520 C C . SER A 1 72 ? 4.082 0.058 -8.012 1.00 94.00 72 SER A C 1
ATOM 522 O O . SER A 1 72 ? 4.000 -1.119 -8.364 1.00 94.00 72 SER A O 1
ATOM 524 N N . GLY A 1 73 ? 3.006 0.736 -7.637 1.00 95.38 73 GLY A N 1
ATOM 525 C CA . GLY A 1 73 ? 1.724 0.074 -7.476 1.00 95.38 73 GLY A CA 1
ATOM 526 C C . GLY A 1 73 ? 0.646 0.932 -6.840 1.00 95.38 73 GLY A C 1
ATOM 527 O O . GLY A 1 73 ? 0.696 2.163 -6.846 1.00 95.38 73 GLY A O 1
ATOM 528 N N . ARG A 1 74 ? -0.361 0.252 -6.301 1.00 96.62 74 ARG A N 1
ATOM 529 C CA . ARG A 1 74 ? -1.439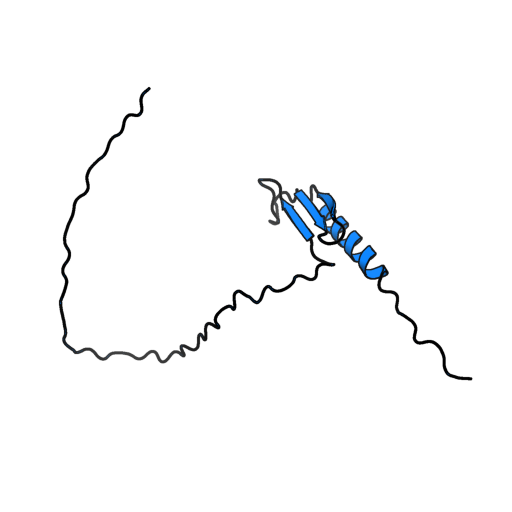 0.820 -5.496 1.00 96.62 74 ARG A CA 1
ATOM 530 C C . ARG A 1 74 ? -1.499 0.092 -4.164 1.00 96.62 74 ARG A C 1
ATOM 532 O O . ARG A 1 74 ? -1.391 -1.130 -4.121 1.00 96.62 74 ARG A O 1
ATOM 539 N N . VAL A 1 75 ? -1.691 0.844 -3.093 1.00 97.31 75 VAL A N 1
ATOM 540 C CA . VAL A 1 75 ? -1.934 0.318 -1.751 1.00 97.31 75 VAL A CA 1
ATOM 541 C C . VAL A 1 75 ? -3.295 0.795 -1.270 1.00 97.31 75 VAL A C 1
ATOM 543 O O . VAL A 1 75 ? -3.683 1.930 -1.546 1.00 97.31 75 VAL A O 1
ATOM 546 N N . GLU A 1 76 ? -4.016 -0.074 -0.573 1.00 97.50 76 GLU A N 1
ATOM 547 C CA . GLU A 1 76 ? -5.304 0.223 0.049 1.00 97.50 76 GLU A CA 1
ATOM 548 C C . GLU A 1 76 ? -5.366 -0.373 1.453 1.00 97.50 76 GLU A C 1
ATOM 550 O O . GLU A 1 76 ? -4.958 -1.513 1.672 1.00 97.50 76 GLU A O 1
ATOM 555 N N . HIS A 1 77 ? -5.871 0.395 2.413 1.00 95.81 77 HIS A N 1
ATOM 556 C CA . HIS A 1 77 ? -6.123 -0.093 3.763 1.00 95.81 77 HIS A CA 1
ATOM 557 C C . HIS A 1 77 ? -7.516 -0.721 3.855 1.00 95.81 77 HIS A C 1
ATOM 559 O O . HIS A 1 77 ? -8.516 -0.056 3.592 1.00 95.81 77 HIS A O 1
ATOM 565 N N . VAL A 1 78 ? -7.580 -1.981 4.297 1.00 93.00 78 VAL A N 1
ATOM 566 C CA . VAL A 1 78 ? -8.798 -2.810 4.234 1.00 93.00 78 VAL A CA 1
ATOM 567 C C . VAL A 1 78 ? -9.973 -2.201 5.002 1.00 93.00 78 VAL A C 1
ATOM 569 O O . VAL A 1 78 ? -11.108 -2.286 4.550 1.00 93.00 78 VAL A O 1
ATOM 572 N N . VAL A 1 79 ? -9.721 -1.568 6.152 1.00 91.56 79 VAL A N 1
ATOM 573 C CA . VAL A 1 79 ? -10.803 -1.057 7.013 1.00 91.56 79 VAL A CA 1
ATOM 574 C C . VAL A 1 79 ? -11.229 0.365 6.657 1.00 91.56 79 VAL A C 1
ATOM 576 O O . VAL A 1 79 ? -12.404 0.690 6.777 1.00 91.56 79 VAL A O 1
ATOM 579 N N . SER A 1 80 ? -10.301 1.250 6.267 1.00 90.50 80 SER A N 1
ATOM 580 C CA . SER A 1 80 ? -10.683 2.629 5.903 1.00 90.50 80 SER A CA 1
ATOM 581 C C . SER A 1 80 ? -11.069 2.791 4.438 1.00 90.50 80 SER A C 1
ATOM 583 O O . SER A 1 80 ? -11.649 3.818 4.105 1.00 90.50 80 SER A O 1
ATOM 585 N N . GLY A 1 81 ? -10.696 1.851 3.563 1.00 93.69 81 GLY A N 1
ATOM 586 C CA . GLY A 1 81 ? -10.800 2.013 2.109 1.00 93.69 81 GLY A CA 1
ATOM 587 C C . GLY A 1 81 ? -9.871 3.097 1.549 1.00 93.69 81 GLY A C 1
ATOM 588 O O . GLY A 1 81 ? -9.930 3.430 0.367 1.00 93.69 81 GLY A O 1
ATOM 589 N N . GLU A 1 82 ? -9.011 3.683 2.387 1.00 95.88 82 GLU A N 1
ATOM 590 C CA . GLU A 1 82 ? -8.087 4.713 1.940 1.00 95.88 82 GLU A CA 1
ATOM 591 C C . GLU A 1 82 ? -7.021 4.083 1.051 1.00 95.88 82 GLU A C 1
ATOM 593 O O . GLU A 1 82 ? -6.420 3.069 1.419 1.00 95.88 82 GLU A O 1
ATOM 598 N N . ALA A 1 83 ? -6.775 4.695 -0.106 1.00 96.94 83 ALA A N 1
ATOM 599 C CA . ALA A 1 83 ? -5.872 4.154 -1.102 1.00 96.94 83 ALA A CA 1
ATOM 600 C C . ALA A 1 83 ? -5.011 5.228 -1.759 1.00 96.94 83 ALA A C 1
ATOM 602 O O . ALA A 1 83 ? -5.453 6.354 -1.980 1.00 96.94 83 ALA A O 1
ATOM 603 N N . THR A 1 84 ? -3.794 4.845 -2.136 1.00 97.38 84 THR A N 1
ATOM 604 C CA . THR A 1 84 ? -2.892 5.691 -2.920 1.00 97.38 84 THR A CA 1
ATOM 605 C C . THR A 1 84 ? -2.090 4.868 -3.920 1.00 97.38 84 THR A C 1
ATOM 607 O O . THR A 1 84 ? -1.947 3.651 -3.782 1.00 97.38 84 THR A O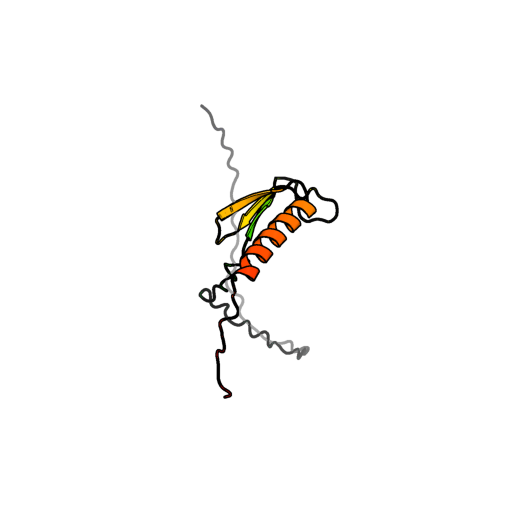 1
ATOM 610 N N . ARG A 1 85 ? -1.551 5.541 -4.936 1.00 97.50 85 ARG A N 1
ATOM 611 C CA . ARG A 1 85 ? -0.503 4.982 -5.791 1.00 97.50 85 ARG A CA 1
ATOM 612 C C . ARG A 1 85 ? 0.861 5.314 -5.199 1.00 97.50 85 ARG A C 1
ATOM 614 O O . ARG A 1 85 ? 1.033 6.371 -4.600 1.00 97.50 85 ARG A O 1
ATOM 621 N N . PHE A 1 86 ? 1.812 4.413 -5.378 1.00 95.38 86 PHE A N 1
ATOM 622 C CA . PHE A 1 86 ? 3.203 4.605 -4.992 1.00 95.38 86 PHE A CA 1
ATOM 623 C C . PHE A 1 86 ? 4.097 4.283 -6.190 1.00 95.38 86 PHE A C 1
ATOM 625 O O . PHE A 1 86 ? 3.773 3.402 -6.986 1.00 95.38 86 PHE A O 1
ATOM 632 N N . GLU A 1 8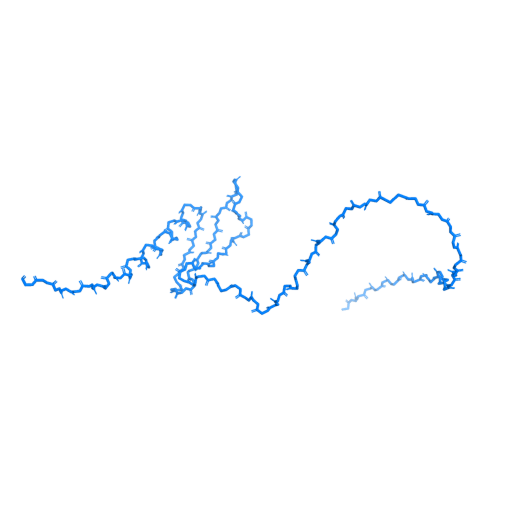7 ? 5.201 5.010 -6.332 1.00 93.88 87 GLU A N 1
ATOM 633 C CA . GLU A 1 87 ? 6.191 4.780 -7.396 1.00 93.88 87 GLU A CA 1
ATOM 634 C C . GLU A 1 87 ? 7.485 4.155 -6.845 1.00 93.88 87 GLU A C 1
ATOM 636 O O . GLU A 1 87 ? 8.278 3.596 -7.603 1.00 93.88 87 GLU A O 1
ATOM 641 N N . ASP A 1 88 ? 7.665 4.196 -5.522 1.00 91.88 88 ASP A N 1
ATOM 642 C CA . ASP A 1 88 ? 8.794 3.601 -4.820 1.00 91.88 88 ASP A CA 1
ATOM 643 C C . ASP A 1 88 ? 8.406 3.056 -3.429 1.00 91.88 88 ASP A C 1
ATOM 645 O O . ASP A 1 88 ? 7.301 3.258 -2.906 1.00 91.88 88 ASP A O 1
ATOM 649 N N . ARG A 1 89 ? 9.361 2.352 -2.808 1.00 92.19 89 ARG A N 1
ATOM 650 C CA . ARG A 1 89 ? 9.213 1.747 -1.478 1.00 92.19 89 ARG A CA 1
ATOM 651 C C . ARG A 1 89 ? 9.041 2.785 -0.365 1.00 92.19 89 ARG A C 1
ATOM 653 O O . ARG A 1 89 ? 8.356 2.493 0.614 1.00 92.19 89 ARG A O 1
ATOM 660 N N . ALA A 1 90 ? 9.671 3.954 -0.475 1.00 92.56 90 ALA A N 1
ATOM 661 C CA . ALA A 1 90 ? 9.602 4.975 0.565 1.00 92.56 90 ALA A CA 1
ATOM 662 C C . ALA A 1 90 ? 8.178 5.538 0.665 1.00 92.56 90 ALA A C 1
ATOM 664 O O . ALA A 1 90 ? 7.615 5.566 1.760 1.00 92.56 90 ALA A O 1
ATOM 665 N N . ALA A 1 91 ? 7.557 5.850 -0.476 1.00 94.25 91 ALA A N 1
ATOM 666 C CA . ALA A 1 91 ? 6.174 6.310 -0.558 1.00 94.25 91 ALA A CA 1
ATOM 667 C C . ALA A 1 91 ? 5.175 5.279 0.002 1.00 94.25 91 ALA A C 1
ATOM 669 O O . ALA A 1 91 ? 4.237 5.631 0.723 1.00 94.25 91 ALA A O 1
ATOM 670 N N . LEU A 1 92 ? 5.390 3.985 -0.270 1.00 94.81 92 LEU A N 1
ATOM 671 C CA . LEU A 1 92 ? 4.580 2.907 0.309 1.00 94.81 92 LEU A CA 1
ATOM 672 C C . LEU A 1 92 ? 4.696 2.862 1.843 1.00 94.81 92 LEU A C 1
ATOM 674 O O . LEU A 1 92 ? 3.685 2.776 2.545 1.00 94.81 92 LEU A O 1
ATOM 678 N N . CYS A 1 93 ? 5.920 2.928 2.373 1.00 94.75 93 CYS A N 1
ATOM 679 C CA . CYS A 1 93 ? 6.159 2.916 3.815 1.00 94.75 93 CYS A CA 1
ATOM 680 C C . CYS A 1 93 ? 5.559 4.143 4.511 1.00 94.75 93 CYS A C 1
ATOM 682 O O . CYS A 1 93 ? 4.976 4.002 5.587 1.00 94.75 93 CYS A O 1
ATOM 684 N N . GLU A 1 94 ? 5.657 5.323 3.899 1.00 96.56 94 GLU A N 1
ATOM 685 C CA . GLU A 1 94 ? 5.065 6.554 4.423 1.00 96.56 94 GLU A CA 1
ATOM 686 C C . GLU A 1 94 ? 3.541 6.432 4.546 1.00 96.56 94 GLU A C 1
ATOM 688 O O . GLU A 1 94 ? 2.973 6.736 5.601 1.00 96.56 94 GLU A O 1
ATOM 693 N N . PHE A 1 95 ? 2.881 5.902 3.510 1.00 96.00 95 PHE A N 1
ATOM 694 C CA . PHE A 1 95 ? 1.442 5.654 3.538 1.00 96.00 95 PHE A CA 1
ATOM 695 C C . PHE A 1 95 ? 1.047 4.715 4.686 1.00 96.00 95 PHE A C 1
ATOM 697 O O . PHE A 1 95 ? 0.167 5.049 5.482 1.00 96.00 95 PHE A O 1
ATOM 704 N N . ILE A 1 96 ? 1.720 3.567 4.813 1.00 95.62 96 ILE A N 1
ATOM 705 C CA . ILE A 1 96 ? 1.429 2.580 5.863 1.00 95.62 96 ILE A CA 1
ATOM 706 C C . ILE A 1 96 ? 1.636 3.194 7.254 1.00 95.62 96 ILE A C 1
ATOM 708 O O . ILE A 1 96 ? 0.765 3.080 8.118 1.00 95.62 96 ILE A O 1
ATOM 712 N N . ALA A 1 97 ? 2.757 3.887 7.473 1.00 96.00 97 ALA A N 1
ATOM 713 C CA . ALA A 1 97 ? 3.076 4.502 8.759 1.00 96.00 97 ALA A CA 1
ATOM 714 C C . ALA A 1 97 ? 2.031 5.546 9.175 1.00 96.00 97 ALA A C 1
ATOM 716 O O . ALA A 1 97 ? 1.636 5.594 10.344 1.00 96.00 97 ALA A O 1
ATOM 717 N N . ARG A 1 98 ? 1.549 6.355 8.224 1.00 95.50 98 ARG A N 1
ATOM 718 C CA . ARG A 1 98 ? 0.497 7.345 8.466 1.00 95.50 98 ARG A CA 1
ATOM 719 C C . ARG A 1 98 ? -0.798 6.686 8.937 1.00 95.50 98 ARG A C 1
ATOM 721 O O . ARG A 1 98 ? -1.317 7.077 9.980 1.00 95.50 98 ARG A O 1
ATOM 728 N N . ILE A 1 99 ? -1.277 5.660 8.230 1.00 94.12 99 ILE A N 1
ATOM 729 C CA . ILE A 1 99 ? -2.503 4.937 8.608 1.00 94.12 99 ILE A CA 1
ATOM 730 C C . ILE A 1 99 ? -2.367 4.312 10.001 1.00 94.12 99 ILE A C 1
ATOM 732 O O . ILE A 1 99 ? -3.252 4.470 10.846 1.00 94.12 99 ILE A O 1
ATOM 736 N N . LEU A 1 100 ? -1.243 3.641 10.268 1.00 92.75 100 LEU A N 1
ATOM 737 C CA . LEU A 1 100 ? -1.001 2.988 11.555 1.00 92.75 100 LEU A CA 1
ATOM 738 C C . LEU A 1 100 ? -0.934 3.995 12.714 1.00 92.75 100 LEU A C 1
ATOM 740 O O . LEU A 1 100 ? -1.444 3.708 13.799 1.00 92.75 100 LEU A O 1
ATOM 744 N N . ARG A 1 101 ? -0.367 5.189 12.495 1.00 92.06 101 ARG A N 1
ATOM 745 C CA . ARG A 1 101 ? -0.328 6.260 13.502 1.00 92.06 101 ARG A CA 1
ATOM 746 C C . ARG A 1 101 ? -1.727 6.780 13.819 1.00 92.06 101 ARG A C 1
ATOM 748 O O . ARG A 1 101 ? -2.110 6.782 14.985 1.00 92.06 101 ARG A O 1
ATOM 755 N N . THR A 1 102 ? -2.510 7.137 12.800 1.00 87.56 102 THR A N 1
ATOM 756 C CA . THR A 1 102 ? -3.885 7.635 12.977 1.00 87.56 102 THR A CA 1
ATOM 757 C C . THR A 1 102 ? -4.762 6.638 13.735 1.00 87.56 102 THR A C 1
ATOM 759 O O . THR A 1 102 ? -5.581 7.038 14.557 1.00 87.56 102 THR A O 1
ATOM 762 N N . ARG A 1 103 ? -4.578 5.332 13.505 1.00 81.00 103 ARG A N 1
ATOM 763 C CA . ARG A 1 103 ? -5.351 4.281 14.186 1.00 81.00 103 ARG A CA 1
ATOM 764 C C . ARG A 1 103 ? -4.861 3.960 15.599 1.00 81.00 103 ARG A C 1
ATOM 766 O O . ARG A 1 103 ? -5.665 3.521 16.411 1.00 81.00 103 ARG A O 1
ATOM 773 N N . THR A 1 104 ? -3.586 4.194 15.910 1.00 75.81 104 THR A N 1
ATOM 774 C CA . THR A 1 104 ? -3.051 3.997 17.271 1.00 75.81 104 THR A CA 1
ATOM 775 C C . THR A 1 104 ? -3.457 5.140 18.205 1.00 75.81 104 THR A C 1
ATOM 777 O O . THR A 1 104 ? -3.743 4.906 19.370 1.00 75.81 104 THR A O 1
ATOM 780 N N . SER A 1 105 ? -3.574 6.370 17.700 1.00 64.50 105 SER A N 1
ATOM 781 C CA . SER A 1 105 ? -4.016 7.521 18.504 1.00 64.50 105 SER A CA 1
ATOM 782 C C . SER A 1 105 ? -5.506 7.496 18.887 1.00 64.50 105 SER A C 1
ATOM 784 O O . SER A 1 105 ? -5.936 8.334 19.670 1.00 64.50 105 SER A O 1
ATOM 786 N N . GLY A 1 106 ? -6.295 6.555 18.351 1.00 57.22 106 GLY A N 1
ATOM 787 C CA . GLY A 1 106 ? -7.715 6.378 18.676 1.00 57.22 106 GLY A CA 1
ATOM 788 C C . GLY A 1 106 ? -8.000 5.448 19.863 1.00 57.22 106 GLY A C 1
ATOM 789 O O . GLY A 1 106 ? -9.153 5.345 20.272 1.00 57.22 106 GLY A O 1
ATOM 790 N N . SER A 1 107 ? -6.990 4.773 20.427 1.00 53.72 107 SER A N 1
ATOM 791 C CA . SER A 1 107 ? -7.136 4.059 21.701 1.00 53.72 107 SER A CA 1
ATOM 792 C C . SER A 1 107 ? -6.885 5.038 22.846 1.00 53.72 107 SER A C 1
ATOM 794 O O . SER A 1 107 ? -5.760 5.162 23.331 1.00 53.72 107 SER A O 1
ATOM 796 N N . SER A 1 108 ? -7.922 5.780 23.233 1.00 45.16 108 SER A N 1
ATOM 797 C CA . SER A 1 108 ? -7.895 6.555 24.473 1.00 45.16 108 SER A CA 1
ATOM 798 C C . SER A 1 108 ? -7.624 5.607 25.653 1.00 45.16 108 SER A C 1
ATOM 800 O O . SER A 1 108 ? -8.299 4.576 25.745 1.00 45.16 108 SER A O 1
ATOM 802 N N . PRO A 1 109 ? -6.666 5.905 26.549 1.00 52.75 109 PRO A N 1
ATOM 803 C CA . PRO A 1 109 ? -6.625 5.279 27.857 1.00 52.75 109 PRO A CA 1
ATOM 804 C C . PRO A 1 109 ? -7.837 5.797 28.640 1.00 52.75 109 PRO A C 1
ATOM 806 O O . PRO A 1 109 ? -7.799 6.882 29.212 1.00 52.75 109 PRO A O 1
ATOM 809 N N . ALA A 1 110 ? -8.933 5.038 28.617 1.00 56.53 110 ALA A N 1
ATOM 810 C CA . ALA A 1 110 ? -10.026 5.232 29.556 1.00 56.53 110 ALA A CA 1
ATOM 811 C C . ALA A 1 110 ? -9.483 5.001 30.978 1.00 56.53 110 ALA A C 1
ATOM 813 O O . ALA A 1 110 ? -9.136 3.883 31.350 1.00 56.53 110 ALA A O 1
ATOM 814 N N . GLU A 1 111 ? -9.278 6.107 31.690 1.00 59.00 111 GLU A N 1
ATOM 815 C CA . GLU A 1 111 ? -9.997 6.395 32.933 1.00 59.00 111 GLU A CA 1
ATOM 816 C C . GLU A 1 111 ? -10.040 5.240 33.943 1.00 59.00 111 GLU A C 1
ATOM 818 O O . GLU A 1 111 ? -10.971 4.443 33.978 1.00 59.00 111 GLU A O 1
ATOM 823 N N . ASN A 1 112 ? -9.049 5.220 34.836 1.00 57.12 112 ASN A N 1
ATOM 824 C CA . ASN A 1 112 ? -9.319 4.879 36.229 1.00 57.12 112 ASN A CA 1
ATOM 825 C C . ASN A 1 112 ? -9.405 6.211 36.982 1.00 57.12 112 ASN A C 1
ATOM 827 O O . ASN A 1 112 ? -8.380 6.797 37.338 1.00 57.12 112 ASN A O 1
ATOM 831 N N . 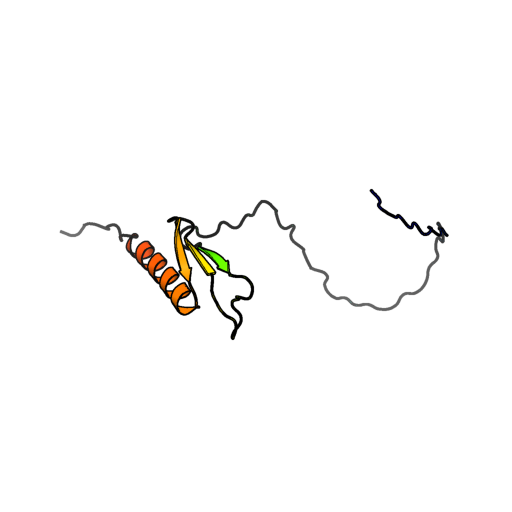GLU A 1 113 ? -10.625 6.720 37.126 1.00 69.31 113 GLU A N 1
ATOM 832 C CA . GLU A 1 113 ? -10.951 7.825 38.023 1.00 69.31 113 GLU A CA 1
ATOM 833 C C . GLU A 1 113 ? -10.833 7.368 39.493 1.00 69.31 113 GLU A C 1
ATOM 835 O O . GLU A 1 113 ? -11.248 6.270 39.848 1.00 69.31 113 GLU A O 1
ATOM 840 N N . GLU A 1 114 ? -10.264 8.250 40.319 1.00 69.75 114 GLU A N 1
ATOM 841 C CA . GLU A 1 114 ? -10.793 8.629 41.639 1.00 69.75 114 GLU A CA 1
ATOM 842 C C . GLU A 1 114 ? -10.944 7.561 42.747 1.00 69.75 114 GLU A C 1
ATOM 844 O O . GLU A 1 114 ? -11.966 6.902 42.825 1.00 69.75 114 GLU A O 1
ATOM 849 N N . GLU A 1 115 ? -9.989 7.497 43.696 1.00 66.19 115 GLU A N 1
ATOM 850 C CA . GLU A 1 115 ? -10.282 7.411 45.148 1.00 66.19 115 GLU A CA 1
ATOM 851 C C . GLU A 1 115 ? -9.009 7.620 45.998 1.00 66.19 115 GLU A C 1
ATOM 853 O O . GLU A 1 115 ? -8.196 6.713 46.155 1.00 66.19 115 GLU A O 1
ATOM 858 N N . ALA A 1 116 ? -8.834 8.814 46.570 1.00 58.12 116 ALA A N 1
ATOM 859 C CA . ALA A 1 116 ? -8.258 8.996 47.909 1.00 58.12 116 ALA A CA 1
ATOM 860 C C . ALA A 1 116 ? -8.459 10.452 48.347 1.00 58.12 116 ALA A C 1
ATOM 862 O O . ALA A 1 116 ? -7.794 11.365 47.858 1.00 58.12 116 ALA A O 1
ATOM 863 N N . ARG A 1 117 ? -9.434 10.626 49.244 1.00 64.44 117 ARG A N 1
ATOM 864 C CA . ARG A 1 117 ? -9.643 11.818 50.073 1.00 64.44 117 ARG A CA 1
ATOM 865 C C . ARG A 1 117 ? -8.395 12.219 50.853 1.00 64.44 117 ARG A C 1
ATOM 867 O O . ARG A 1 117 ? -7.664 11.304 51.291 1.00 64.44 117 ARG A O 1
#